Protein AF-A0A3B0UIH7-F1 (afdb_monomer_lite)

pLDDT: mean 85.61, std 15.64, range [44.31, 98.5]

Organism: NCBI:txid652676

Foldseek 3Di:
DPDPDPVLLVVLLVQLLVVCVVVVHDSCVAWPFDWDWDDDPPRDTDTDRDIDGDPSSVLSSLCSDDCVDPSSVVSVVVVVVVVVVVVVVVVVVVVVVVVVVVVVVVVVVVVVPVVVVVVVVVVVVVVVVVVCVVPVPPPDDD

InterPro domains:
  IPR003497 BRO N-terminal domain [PF02498] (1-76)

Radius of gyration: 37.46 Å; chains: 1; bounding box: 66×36×120 Å

Structure (mmCIF, N/CA/C/O backbone):
data_AF-A0A3B0UIH7-F1
#
_entry.id   AF-A0A3B0UIH7-F1
#
loop_
_atom_site.group_PDB
_atom_site.id
_atom_site.type_symbol
_atom_site.label_atom_id
_atom_site.label_alt_id
_atom_site.label_comp_id
_atom_site.label_asym_id
_atom_site.label_entity_id
_atom_site.label_seq_id
_atom_site.pdbx_PDB_ins_code
_atom_site.Cartn_x
_atom_site.Cartn_y
_atom_site.Cartn_z
_atom_site.occupancy
_atom_site.B_iso_or_equiv
_atom_site.auth_seq_id
_atom_site.auth_comp_id
_atom_site.auth_asym_id
_atom_site.auth_atom_id
_atom_site.pdbx_PDB_model_num
ATOM 1 N N . MET A 1 1 ? -5.254 8.066 16.667 1.00 73.62 1 MET A N 1
ATOM 2 C CA . MET A 1 1 ? -6.310 7.619 15.727 1.00 73.62 1 MET A CA 1
ATOM 3 C C . MET A 1 1 ? -7.683 8.226 16.057 1.00 73.62 1 MET A C 1
ATOM 5 O O . MET A 1 1 ? -8.667 7.824 15.450 1.00 73.62 1 MET A O 1
ATOM 9 N N . GLY A 1 2 ? -7.799 9.149 17.023 1.00 80.62 2 GLY A N 1
ATOM 10 C CA . GLY A 1 2 ? -9.045 9.889 17.280 1.00 80.62 2 GLY A CA 1
ATOM 11 C C . GLY A 1 2 ? -10.307 9.107 17.702 1.00 80.62 2 GLY A C 1
ATOM 12 O O . GLY A 1 2 ? -11.408 9.667 17.635 1.00 80.62 2 GLY A O 1
ATOM 13 N N . TYR A 1 3 ? -10.216 7.837 18.119 1.00 88.12 3 TYR A N 1
ATOM 14 C CA . TYR A 1 3 ? -11.367 7.074 18.633 1.00 88.12 3 TYR A CA 1
ATOM 15 C C . TYR A 1 3 ? -11.559 7.313 20.132 1.00 88.12 3 TYR A C 1
ATOM 17 O O . TYR A 1 3 ? -10.650 7.089 20.921 1.00 88.12 3 TYR A O 1
ATOM 25 N N . THR A 1 4 ? -12.763 7.728 20.528 1.00 86.69 4 THR A N 1
ATOM 26 C CA . THR A 1 4 ? -13.107 8.017 21.932 1.00 86.69 4 THR A CA 1
ATOM 27 C C . THR A 1 4 ? -13.483 6.774 22.738 1.00 86.69 4 THR A C 1
ATOM 29 O O . THR A 1 4 ? -13.339 6.764 23.954 1.00 86.69 4 THR A O 1
ATOM 32 N N . LYS A 1 5 ? -13.972 5.720 22.072 1.00 88.81 5 LYS A N 1
ATOM 33 C CA . LYS A 1 5 ? -14.336 4.435 22.685 1.00 88.81 5 LYS A CA 1
ATOM 34 C C . LYS A 1 5 ? -13.516 3.314 22.065 1.00 88.81 5 LYS A C 1
ATOM 36 O O . LYS A 1 5 ? -13.474 3.206 20.837 1.00 88.81 5 LYS A O 1
ATOM 41 N N . TRP A 1 6 ? -12.941 2.463 22.912 1.00 86.12 6 TRP A N 1
ATOM 42 C CA . TRP A 1 6 ? -12.151 1.305 22.492 1.00 86.12 6 TRP A CA 1
ATOM 43 C C . TRP A 1 6 ? -12.930 0.376 21.551 1.00 86.12 6 TRP A C 1
ATOM 45 O O . TRP A 1 6 ? -12.421 0.025 20.494 1.00 86.12 6 TRP A O 1
ATOM 55 N N . ASP A 1 7 ? -14.205 0.099 21.838 1.00 87.88 7 ASP A N 1
ATOM 56 C CA . ASP A 1 7 ? -15.050 -0.779 21.009 1.00 87.88 7 ASP A CA 1
ATOM 57 C C . ASP A 1 7 ? -15.174 -0.316 19.551 1.00 87.88 7 ASP A C 1
ATOM 59 O O . ASP A 1 7 ? -15.284 -1.126 18.631 1.00 87.88 7 ASP A O 1
ATOM 63 N N . ASN A 1 8 ? -15.139 0.999 19.309 1.00 90.94 8 ASN A N 1
ATOM 64 C CA . ASN A 1 8 ? -15.167 1.529 17.947 1.00 90.94 8 ASN A CA 1
ATOM 65 C C . ASN A 1 8 ? -13.852 1.262 17.214 1.00 90.94 8 ASN A C 1
ATOM 67 O O . ASN A 1 8 ? -13.870 1.019 16.010 1.00 90.94 8 ASN A O 1
ATOM 71 N N . PHE A 1 9 ? -12.730 1.277 17.930 1.00 91.31 9 PHE A N 1
ATOM 72 C CA . PHE A 1 9 ? -11.429 0.944 17.367 1.00 91.31 9 PHE A CA 1
ATOM 73 C C . P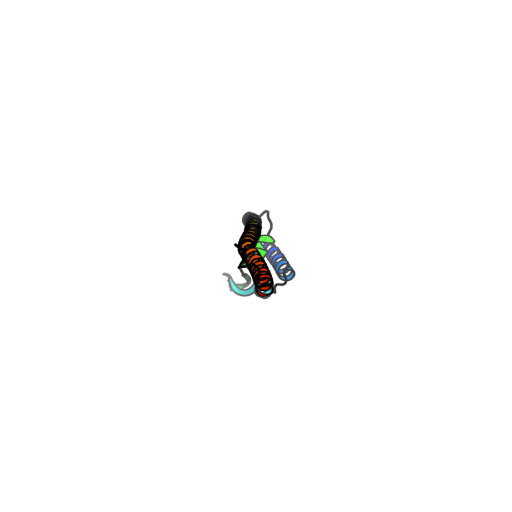HE A 1 9 ? -11.265 -0.568 17.154 1.00 91.31 9 PHE A C 1
ATOM 75 O O . PHE A 1 9 ? -10.758 -0.979 16.114 1.00 91.31 9 PHE A O 1
ATOM 82 N N . VAL A 1 10 ? -11.801 -1.405 18.049 1.00 91.50 10 VAL A N 1
ATOM 83 C CA . VAL A 1 10 ? -11.849 -2.870 17.870 1.00 91.50 10 VAL A CA 1
ATOM 84 C C . VAL A 1 10 ? -12.556 -3.249 16.567 1.00 91.50 10 VAL A C 1
ATOM 86 O O . VAL A 1 10 ? -12.085 -4.116 15.837 1.00 91.50 10 VAL A O 1
ATOM 89 N N . LYS A 1 11 ? -13.639 -2.550 16.200 1.00 93.81 11 LYS A N 1
ATOM 90 C CA . LYS A 1 11 ? -14.303 -2.758 14.899 1.00 93.81 11 LYS A CA 1
ATOM 91 C C . LYS A 1 11 ? -13.368 -2.506 13.712 1.00 93.81 11 LYS A C 1
ATOM 93 O O . LYS A 1 11 ? -13.470 -3.208 12.712 1.00 93.81 11 LYS A O 1
ATOM 98 N N . VAL A 1 12 ? -12.470 -1.525 13.808 1.00 95.81 12 VAL A N 1
ATOM 99 C CA . VAL A 1 12 ? -11.469 -1.240 12.766 1.00 95.81 12 VAL A CA 1
ATOM 100 C C . VAL A 1 12 ? -10.405 -2.330 12.728 1.00 95.81 12 VAL A C 1
ATOM 102 O O . VAL A 1 12 ? -10.067 -2.802 11.647 1.00 95.81 12 VAL A O 1
ATOM 105 N N . ILE A 1 13 ? -9.927 -2.775 13.893 1.00 94.88 13 ILE A N 1
ATOM 106 C CA . ILE A 1 13 ? -8.984 -3.896 13.995 1.00 94.88 13 ILE A CA 1
ATOM 107 C C . ILE A 1 13 ? -9.579 -5.148 13.347 1.00 94.88 13 ILE A C 1
ATOM 109 O O . ILE A 1 13 ? -8.909 -5.783 12.543 1.00 94.88 13 ILE A O 1
ATOM 113 N N . ASN A 1 14 ? -10.846 -5.467 13.615 1.00 95.62 14 ASN A N 1
ATOM 114 C CA . ASN A 1 14 ? -11.499 -6.635 13.024 1.00 95.62 14 ASN A CA 1
ATOM 115 C C . ASN A 1 14 ? -11.598 -6.530 11.495 1.00 95.62 14 ASN A C 1
ATOM 117 O O . ASN A 1 14 ? -11.273 -7.489 10.806 1.00 95.62 14 ASN A O 1
ATOM 121 N N . LYS A 1 15 ? -11.944 -5.356 10.948 1.00 97.75 15 LYS A N 1
ATOM 122 C CA . LYS A 1 15 ? -11.905 -5.121 9.490 1.00 97.75 15 LYS A CA 1
ATOM 123 C C . LYS A 1 15 ? -10.499 -5.289 8.907 1.00 97.75 15 LYS A C 1
ATOM 125 O O . LYS A 1 15 ? -10.340 -5.832 7.814 1.00 97.75 15 LYS A O 1
ATOM 130 N N . ALA A 1 16 ? -9.479 -4.837 9.634 1.00 97.69 16 ALA A N 1
ATOM 131 C CA . ALA A 1 16 ? -8.087 -4.993 9.233 1.00 97.69 16 ALA A CA 1
ATOM 132 C C . ALA A 1 16 ? -7.638 -6.466 9.272 1.00 97.69 16 ALA A C 1
ATOM 134 O O . ALA A 1 16 ? -6.988 -6.906 8.328 1.00 97.69 16 ALA A O 1
ATOM 135 N N . LYS A 1 17 ? -8.042 -7.240 10.292 1.00 96.88 17 LYS A N 1
ATOM 136 C CA . LYS A 1 17 ? -7.841 -8.699 10.366 1.00 96.88 17 LYS A CA 1
ATOM 137 C C . LYS A 1 17 ? -8.499 -9.401 9.165 1.00 96.88 17 LYS A C 1
ATOM 139 O O . LYS A 1 17 ? -7.827 -10.157 8.475 1.00 96.88 17 LYS A O 1
ATOM 144 N N . THR A 1 18 ? -9.749 -9.060 8.829 1.00 98.06 18 THR A N 1
ATOM 145 C CA . THR A 1 18 ? -10.428 -9.584 7.625 1.00 98.06 18 THR A CA 1
ATOM 146 C C . THR A 1 18 ? -9.684 -9.229 6.334 1.00 98.06 18 THR A C 1
ATOM 148 O O . THR A 1 18 ? -9.539 -10.071 5.456 1.00 98.06 18 THR A O 1
ATOM 151 N N . SER A 1 19 ? -9.175 -7.999 6.208 1.00 98.12 19 SER A N 1
ATOM 152 C CA . SER A 1 19 ? -8.384 -7.588 5.034 1.00 98.12 19 SER A CA 1
ATOM 153 C C . SER A 1 19 ? -7.055 -8.345 4.931 1.00 98.12 19 SER A C 1
ATOM 155 O O . SER A 1 19 ? -6.608 -8.664 3.835 1.00 98.12 19 SER A O 1
ATOM 157 N N . CYS A 1 20 ? -6.423 -8.628 6.072 1.00 97.62 20 CYS A N 1
ATOM 158 C CA . CYS A 1 20 ? -5.171 -9.375 6.166 1.00 97.62 20 CYS A CA 1
ATOM 159 C C . CYS A 1 20 ? -5.337 -10.808 5.639 1.00 97.62 20 CYS A C 1
ATOM 161 O O . CYS A 1 20 ? -4.584 -11.227 4.757 1.00 97.62 20 CYS A O 1
ATOM 163 N N . GLU A 1 21 ? -6.381 -11.490 6.116 1.00 97.56 21 GLU A N 1
ATOM 164 C CA . GLU A 1 21 ? -6.760 -12.843 5.703 1.00 97.56 21 GLU A CA 1
ATOM 165 C C . GLU A 1 21 ? -7.173 -12.895 4.228 1.00 97.56 21 GLU A C 1
ATOM 167 O O . GLU A 1 21 ? -6.681 -13.731 3.475 1.00 97.56 21 GLU A O 1
ATOM 172 N N . ALA A 1 22 ? -7.998 -11.946 3.771 1.00 97.81 22 ALA A N 1
ATOM 173 C CA . ALA A 1 22 ? -8.376 -11.841 2.360 1.00 97.81 22 ALA A CA 1
ATOM 174 C C . ALA A 1 22 ? -7.168 -11.585 1.438 1.00 97.81 22 ALA A C 1
ATOM 176 O O . ALA A 1 22 ? -7.179 -11.981 0.275 1.00 97.81 22 ALA A O 1
ATOM 177 N N . GLY A 1 23 ? -6.115 -10.946 1.958 1.00 96.06 23 GLY A N 1
ATOM 178 C CA . GLY A 1 23 ? -4.828 -10.776 1.284 1.00 96.06 23 GLY A CA 1
ATOM 179 C C . GLY A 1 23 ? -3.915 -12.009 1.330 1.00 96.06 23 GLY A C 1
ATOM 180 O O . GLY A 1 23 ? -2.770 -11.904 0.898 1.00 96.06 23 GLY A O 1
ATOM 181 N N . GLY A 1 24 ? -4.382 -13.140 1.871 1.00 96.50 24 GLY A N 1
ATOM 182 C CA . GLY A 1 24 ? -3.644 -14.402 1.951 1.00 96.50 24 GLY A CA 1
ATOM 183 C C . GLY A 1 24 ? -2.611 -14.479 3.077 1.00 96.50 24 GLY A C 1
ATOM 184 O O . GLY A 1 24 ? -1.713 -15.311 3.000 1.00 96.50 24 GLY A O 1
ATOM 185 N N . ASN A 1 25 ? -2.701 -13.615 4.093 1.00 96.00 25 ASN A N 1
ATOM 186 C CA . ASN A 1 25 ? -1.758 -13.597 5.216 1.00 96.00 25 ASN A CA 1
ATOM 187 C C . ASN A 1 25 ? -2.403 -14.194 6.470 1.00 96.00 25 ASN A C 1
ATOM 189 O O . ASN A 1 25 ? -3.593 -13.984 6.719 1.00 96.00 25 ASN A O 1
ATOM 193 N N . GLU A 1 26 ? -1.613 -14.889 7.288 1.00 93.44 26 GLU A N 1
ATOM 194 C CA . GLU A 1 26 ? -2.086 -15.393 8.574 1.00 93.44 26 GLU A CA 1
ATOM 195 C C . GLU A 1 26 ? -2.276 -14.229 9.559 1.00 93.44 26 GLU A C 1
ATOM 197 O O . GLU A 1 26 ? -1.394 -13.390 9.749 1.00 93.44 26 GLU A O 1
ATOM 202 N N . ILE A 1 27 ? -3.448 -14.143 10.197 1.00 93.81 27 ILE A N 1
ATOM 203 C CA . ILE A 1 27 ? -3.761 -13.034 11.114 1.00 93.81 27 ILE A CA 1
ATOM 204 C C . ILE A 1 27 ? -2.795 -13.015 12.310 1.00 93.81 27 ILE A C 1
ATOM 206 O O . ILE A 1 27 ? -2.400 -11.936 12.754 1.00 93.81 27 ILE A O 1
ATOM 210 N N . SER A 1 28 ? -2.419 -14.189 12.822 1.00 91.88 28 SER A N 1
ATOM 211 C CA . SER A 1 28 ? -1.543 -14.383 13.988 1.00 91.88 28 SER A CA 1
ATOM 212 C C . SER A 1 28 ? -0.147 -13.770 13.795 1.00 91.88 28 SER A C 1
ATOM 214 O O . SER A 1 28 ? 0.389 -13.184 14.737 1.00 91.88 28 SER A O 1
ATOM 216 N N . ASP A 1 29 ? 0.389 -13.801 12.571 1.00 92.12 29 ASP A N 1
ATOM 217 C CA . ASP A 1 29 ? 1.688 -13.213 12.207 1.00 92.12 29 ASP A CA 1
ATOM 218 C C . ASP A 1 29 ? 1.694 -11.682 12.288 1.00 92.12 29 ASP A C 1
ATOM 220 O O . ASP A 1 29 ? 2.740 -11.040 12.422 1.00 92.12 29 ASP A O 1
ATOM 224 N N . HIS A 1 30 ? 0.514 -11.069 12.185 1.00 94.06 30 HIS A N 1
ATOM 225 C CA . HIS A 1 30 ? 0.368 -9.628 12.031 1.00 94.06 30 HIS A CA 1
ATOM 226 C C . HIS A 1 30 ? -0.330 -8.945 13.209 1.00 94.06 30 HIS A C 1
ATOM 228 O O . HIS A 1 30 ? -0.019 -7.781 13.486 1.00 94.06 30 HIS A O 1
ATOM 234 N N . PHE A 1 31 ? -1.236 -9.654 13.883 1.00 92.81 31 PHE A N 1
ATOM 235 C CA . PHE A 1 31 ? -2.070 -9.194 14.990 1.00 92.81 31 PHE A CA 1
ATOM 236 C C . PHE A 1 31 ? -1.975 -10.186 16.156 1.00 92.81 31 PHE A C 1
ATOM 238 O O . PHE A 1 31 ? -2.894 -10.972 16.394 1.00 92.81 31 PHE A O 1
ATOM 245 N N . ALA A 1 32 ? -0.863 -10.147 16.885 1.00 86.12 32 ALA A N 1
ATOM 246 C CA . ALA A 1 32 ? -0.646 -11.023 18.028 1.00 86.12 32 ALA A CA 1
ATOM 247 C C . ALA A 1 32 ? -1.350 -10.455 19.268 1.00 86.12 32 ALA A C 1
ATOM 249 O O . ALA A 1 32 ? -0.946 -9.419 19.803 1.00 86.12 32 ALA A O 1
ATOM 250 N N . ASP A 1 33 ? -2.401 -11.130 19.727 1.00 78.06 33 ASP A N 1
ATOM 251 C CA . ASP A 1 33 ? -3.097 -10.772 20.961 1.00 78.06 33 ASP A CA 1
ATOM 252 C C . ASP A 1 33 ? -2.218 -11.199 22.160 1.00 78.06 33 ASP A C 1
ATOM 254 O O . ASP A 1 33 ? -1.991 -12.386 22.398 1.00 78.06 33 ASP A O 1
ATOM 258 N N . VAL A 1 34 ? -1.682 -10.229 22.905 1.00 69.31 34 VAL A N 1
ATOM 259 C CA . VAL A 1 34 ? -0.857 -10.455 24.100 1.00 69.31 34 VAL A CA 1
ATOM 260 C C . VAL A 1 34 ? -1.623 -9.981 25.332 1.00 69.31 34 VAL A C 1
ATOM 262 O O . VAL A 1 34 ? -1.641 -8.807 25.673 1.00 69.31 34 VAL A O 1
ATOM 265 N N . GLY A 1 35 ? -2.293 -10.892 26.033 1.00 57.78 35 GLY A N 1
ATOM 266 C CA . GLY A 1 35 ? -2.982 -10.538 27.275 1.00 57.78 35 GLY A CA 1
ATOM 267 C C . GLY A 1 35 ? -1.985 -10.075 28.343 1.00 57.78 35 GLY A C 1
ATOM 268 O O . GLY A 1 35 ? -1.126 -10.850 28.769 1.00 57.78 35 GLY A O 1
ATOM 269 N N . LYS A 1 36 ? -2.097 -8.823 28.813 1.00 51.19 36 LYS A N 1
ATOM 270 C CA . LYS A 1 36 ? -1.332 -8.328 29.967 1.00 51.19 36 LYS A CA 1
ATOM 271 C C . LYS A 1 36 ? -2.270 -8.022 31.129 1.00 51.19 36 LYS A C 1
ATOM 273 O O . LYS A 1 36 ? -3.159 -7.177 31.052 1.00 51.19 36 LYS A O 1
ATOM 278 N N . MET A 1 37 ? -2.035 -8.684 32.258 1.00 49.38 37 MET A N 1
ATOM 279 C CA . MET A 1 37 ? -2.717 -8.374 33.513 1.00 49.38 37 MET A CA 1
ATOM 280 C C . MET A 1 37 ? -2.169 -7.071 34.102 1.00 49.38 37 MET A C 1
ATOM 282 O O . MET A 1 37 ? -0.987 -6.999 34.443 1.00 49.38 37 MET A O 1
ATOM 286 N N . VAL A 1 38 ? -3.020 -6.055 34.277 1.00 50.62 38 VAL A N 1
ATOM 287 C CA . VAL A 1 38 ? -2.623 -4.767 34.873 1.00 50.62 38 VAL A CA 1
ATOM 288 C C . VAL A 1 38 ? -3.428 -4.503 36.149 1.00 50.62 38 VAL A C 1
ATOM 290 O O . VAL A 1 38 ? -4.649 -4.672 36.182 1.00 50.62 38 VAL A O 1
ATOM 293 N N . LYS A 1 39 ? -2.745 -4.115 37.237 1.00 44.75 39 LYS A N 1
ATOM 294 C CA . LYS A 1 39 ? -3.398 -3.689 38.486 1.00 44.75 39 LYS A CA 1
ATOM 295 C C . LYS A 1 39 ? -3.938 -2.275 38.305 1.00 44.75 39 LYS A C 1
ATOM 297 O O . LYS A 1 39 ? -3.164 -1.355 38.059 1.00 44.75 39 LYS A O 1
ATOM 302 N N . ILE A 1 40 ? -5.240 -2.100 38.495 1.00 51.62 40 ILE A N 1
ATOM 303 C CA . ILE A 1 40 ? -5.857 -0.776 38.579 1.00 51.62 40 ILE A CA 1
ATOM 304 C C . ILE A 1 40 ? -5.982 -0.426 40.069 1.00 51.62 40 ILE A C 1
ATOM 306 O O . ILE A 1 40 ? -6.314 -1.288 40.888 1.00 51.62 40 ILE A O 1
ATOM 310 N N . GLY A 1 41 ? -5.653 0.817 40.441 1.00 49.91 41 GLY A N 1
ATOM 311 C CA . GLY A 1 41 ? -5.761 1.318 41.816 1.00 49.91 41 GLY A CA 1
ATOM 312 C C . GLY A 1 41 ? -7.172 1.088 42.364 1.00 49.91 41 GLY A C 1
ATOM 313 O O . GLY A 1 41 ? -8.118 1.709 41.894 1.00 49.91 41 GLY A O 1
ATOM 314 N N . SER A 1 42 ? -7.297 0.100 43.256 1.00 58.00 42 SER A N 1
ATOM 315 C CA . SER A 1 42 ? -8.495 -0.385 43.985 1.00 58.00 42 SER A CA 1
ATOM 316 C C . SER A 1 42 ? -8.392 -1.886 44.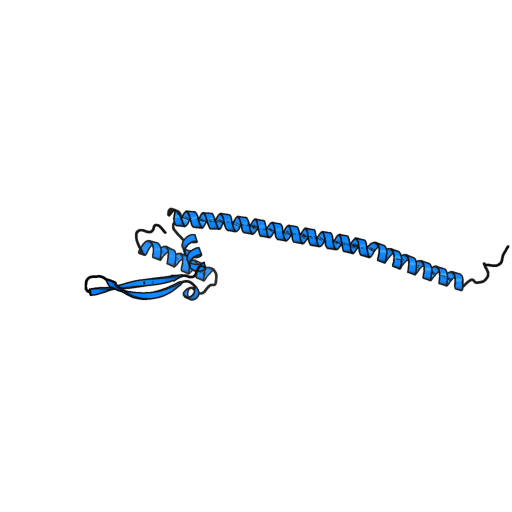309 1.00 58.00 42 SER A C 1
ATOM 318 O O . SER A 1 42 ? -9.203 -2.400 45.066 1.00 58.00 42 SER A O 1
ATOM 320 N N . GLY A 1 43 ? -7.402 -2.606 43.759 1.00 55.66 43 GLY A N 1
ATOM 321 C CA . GLY A 1 43 ? -7.266 -4.061 43.942 1.00 55.66 43 GLY A CA 1
ATOM 322 C C . GLY A 1 43 ? -7.984 -4.885 42.867 1.00 55.66 43 GLY A C 1
ATOM 323 O O . GLY A 1 43 ? -7.825 -6.103 42.815 1.00 55.66 43 GLY A O 1
ATOM 324 N N . THR A 1 44 ? -8.695 -4.219 41.955 1.00 48.00 44 THR A N 1
ATOM 325 C CA . THR A 1 44 ? -9.385 -4.834 40.818 1.00 48.00 44 THR A CA 1
ATOM 326 C C . THR A 1 44 ? -8.401 -5.084 39.667 1.00 48.00 44 THR A C 1
ATOM 328 O O . THR A 1 44 ? -7.674 -4.179 39.246 1.00 48.00 44 THR A O 1
ATOM 331 N N . LYS A 1 45 ? -8.361 -6.316 39.143 1.00 48.28 45 LYS A N 1
ATOM 332 C CA . LYS A 1 45 ? -7.634 -6.656 37.908 1.00 48.28 45 LYS A CA 1
ATOM 333 C C . LYS A 1 45 ? -8.583 -6.477 36.726 1.00 48.28 45 LYS A C 1
ATOM 335 O O . LYS A 1 45 ? -9.685 -7.015 36.752 1.00 48.28 45 LYS A O 1
ATOM 340 N N . ARG A 1 46 ? -8.159 -5.745 35.697 1.00 49.81 46 ARG A N 1
ATOM 341 C CA . ARG A 1 46 ? -8.841 -5.711 34.399 1.00 49.81 46 ARG A CA 1
ATOM 342 C C . ARG A 1 46 ? -7.872 -6.266 33.371 1.00 49.81 46 ARG A C 1
ATOM 344 O O . ARG A 1 46 ? -6.723 -5.830 33.323 1.00 49.81 46 ARG A O 1
ATOM 351 N N . GLU A 1 47 ? -8.323 -7.237 32.593 1.00 54.56 47 GLU A N 1
ATOM 352 C CA . GLU A 1 47 ? -7.585 -7.686 31.421 1.00 54.56 47 GLU A CA 1
ATOM 353 C C . GLU A 1 47 ? -7.633 -6.554 30.394 1.00 54.56 47 GLU A C 1
ATOM 355 O O . GLU A 1 47 ? -8.710 -6.114 29.979 1.00 54.56 47 GLU A O 1
ATOM 360 N N . ILE A 1 48 ? -6.467 -5.996 30.080 1.00 53.16 48 ILE A N 1
ATOM 361 C CA . ILE A 1 48 ? -6.327 -5.096 28.944 1.00 53.16 48 ILE A CA 1
ATOM 362 C C . ILE A 1 48 ? -5.841 -5.985 27.809 1.00 53.16 48 ILE A C 1
ATOM 364 O O . ILE A 1 48 ? -4.765 -6.576 27.896 1.00 53.16 48 ILE A O 1
ATOM 368 N N . ASN A 1 49 ? -6.674 -6.117 26.779 1.00 64.12 49 ASN A N 1
ATOM 369 C CA . ASN A 1 49 ? -6.294 -6.802 25.553 1.00 64.12 49 ASN A CA 1
ATOM 370 C C . ASN A 1 49 ? -5.257 -5.928 24.843 1.00 64.12 49 ASN A C 1
ATOM 372 O O . ASN A 1 49 ? -5.623 -5.000 24.119 1.00 64.12 49 ASN A O 1
ATOM 376 N N . ASP A 1 50 ? -3.978 -6.190 25.099 1.00 75.94 50 ASP A N 1
ATOM 377 C CA . ASP A 1 50 ? -2.886 -5.608 24.332 1.00 75.94 50 ASP A CA 1
ATOM 378 C C . ASP A 1 50 ? -2.721 -6.421 23.042 1.00 75.94 50 ASP A C 1
ATOM 380 O O . ASP A 1 50 ? -2.829 -7.648 23.026 1.00 75.94 50 ASP A O 1
ATOM 384 N N . ILE A 1 51 ? -2.484 -5.726 21.934 1.00 82.69 51 ILE A N 1
ATOM 385 C CA . ILE A 1 51 ? -2.278 -6.345 20.624 1.00 82.69 51 ILE A CA 1
ATOM 386 C C . ILE A 1 51 ? -0.955 -5.826 20.085 1.00 82.69 51 ILE A C 1
ATOM 388 O O . ILE A 1 51 ? -0.760 -4.614 19.959 1.00 82.69 51 ILE A O 1
ATOM 392 N N . ILE A 1 52 ? -0.046 -6.738 19.753 1.00 88.06 52 ILE A N 1
ATOM 393 C CA . ILE A 1 52 ? 1.183 -6.410 19.038 1.00 88.06 52 ILE A CA 1
ATOM 394 C C . ILE A 1 52 ? 0.880 -6.433 17.546 1.00 88.06 52 ILE A C 1
ATOM 396 O O . ILE A 1 52 ? 0.337 -7.397 17.006 1.00 88.06 52 ILE A O 1
ATOM 400 N N . LEU A 1 53 ? 1.244 -5.338 16.887 1.00 93.12 53 LEU A N 1
ATOM 401 C CA . LEU A 1 53 ? 0.974 -5.115 15.479 1.00 93.12 53 LEU A CA 1
ATOM 402 C C . LEU A 1 53 ? 2.282 -5.042 14.708 1.00 93.12 53 LEU A C 1
ATOM 404 O O . LEU A 1 53 ? 3.196 -4.289 15.055 1.00 93.12 53 LEU A O 1
ATOM 408 N N . THR A 1 54 ? 2.344 -5.775 13.605 1.00 96.38 54 THR A N 1
ATOM 409 C CA . THR A 1 54 ? 3.375 -5.530 12.596 1.00 96.38 54 THR A CA 1
ATOM 410 C C . THR A 1 54 ? 3.113 -4.209 11.870 1.00 96.38 54 THR A C 1
ATOM 412 O O . THR A 1 54 ? 2.005 -3.668 11.869 1.00 96.38 54 THR A O 1
ATOM 415 N N . ARG A 1 55 ? 4.125 -3.697 11.159 1.00 96.25 55 ARG A N 1
ATOM 416 C CA . ARG A 1 55 ? 3.961 -2.519 10.292 1.00 96.25 55 ARG A CA 1
ATOM 417 C C . ARG A 1 55 ? 2.833 -2.709 9.272 1.00 96.25 55 ARG A C 1
ATOM 419 O O . ARG A 1 55 ? 2.066 -1.781 9.035 1.00 96.25 55 ARG A O 1
ATOM 426 N N . TYR A 1 56 ? 2.727 -3.910 8.703 1.00 96.62 56 TYR A N 1
ATOM 427 C CA . TYR A 1 56 ? 1.677 -4.247 7.748 1.00 96.62 56 TYR A CA 1
ATOM 428 C C . TYR A 1 56 ? 0.282 -4.173 8.384 1.00 96.62 56 TYR A C 1
ATOM 430 O O . TYR A 1 56 ? -0.596 -3.502 7.846 1.00 96.62 56 TYR A O 1
ATOM 438 N N . ALA A 1 57 ? 0.105 -4.737 9.584 1.00 96.75 57 ALA A N 1
ATOM 439 C CA . ALA A 1 57 ? -1.143 -4.619 10.340 1.00 96.75 57 ALA A CA 1
ATOM 440 C C . ALA A 1 57 ? -1.529 -3.157 10.610 1.00 96.75 57 ALA A C 1
ATOM 442 O O . ALA A 1 57 ? -2.679 -2.769 10.405 1.00 96.75 57 ALA A O 1
ATOM 443 N N . CYS A 1 58 ? -0.564 -2.318 11.002 1.00 96.19 58 CYS A N 1
ATOM 444 C CA . CYS A 1 58 ? -0.795 -0.887 11.202 1.00 96.19 58 CYS A CA 1
ATOM 445 C C . CYS A 1 58 ? -1.302 -0.192 9.927 1.00 96.19 58 CYS A C 1
ATOM 447 O O 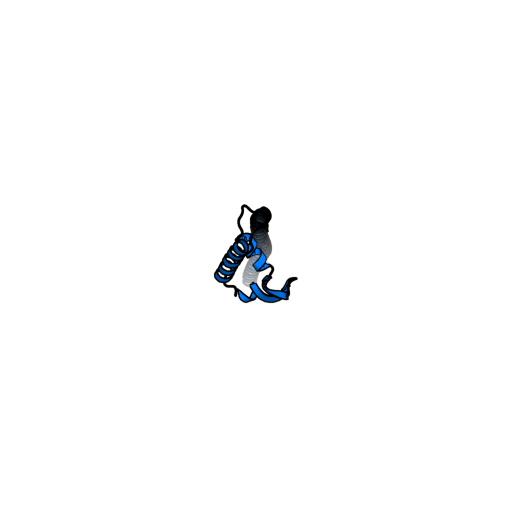. CYS A 1 58 ? -2.197 0.651 10.004 1.00 96.19 58 CYS A O 1
ATOM 449 N N . TYR A 1 59 ? -0.769 -0.553 8.756 1.00 97.19 59 TYR A N 1
ATOM 450 C CA . TYR A 1 59 ? -1.247 -0.026 7.476 1.00 97.19 59 TYR A CA 1
ATOM 451 C C . TYR A 1 59 ? -2.678 -0.463 7.176 1.00 97.19 59 TYR A C 1
ATOM 453 O O . TYR A 1 59 ? -3.496 0.378 6.809 1.00 97.19 59 TYR A O 1
ATOM 461 N N . LEU A 1 60 ? -3.009 -1.735 7.404 1.00 97.69 60 LEU A N 1
ATOM 462 C CA . LEU A 1 60 ? -4.368 -2.237 7.211 1.00 97.69 60 LEU A CA 1
ATOM 463 C C . LEU A 1 60 ? -5.373 -1.559 8.151 1.00 97.69 60 LEU A C 1
ATOM 465 O O . LEU A 1 60 ? -6.473 -1.224 7.716 1.00 97.69 60 LEU A O 1
ATOM 469 N N . ILE A 1 61 ? -5.001 -1.296 9.408 1.00 97.00 61 ILE A N 1
ATOM 470 C CA . ILE A 1 61 ? -5.847 -0.541 10.348 1.00 97.00 61 ILE A CA 1
ATOM 471 C C . ILE A 1 61 ? -6.079 0.883 9.839 1.00 97.00 61 ILE A C 1
ATOM 473 O O . ILE A 1 61 ? -7.214 1.356 9.850 1.00 97.00 61 ILE A O 1
ATOM 477 N N . ALA A 1 62 ? -5.030 1.563 9.370 1.00 96.56 62 ALA A N 1
ATOM 478 C CA . ALA A 1 62 ? -5.161 2.909 8.820 1.00 96.56 62 ALA A CA 1
ATOM 479 C C . ALA A 1 62 ? -6.053 2.932 7.565 1.00 96.56 62 ALA A C 1
ATOM 481 O O . ALA A 1 62 ? -6.908 3.800 7.434 1.00 96.56 62 ALA A O 1
ATOM 482 N N . GLN A 1 63 ? -5.909 1.954 6.669 1.00 96.25 63 GLN A N 1
ATOM 483 C CA . GLN A 1 63 ? -6.721 1.847 5.453 1.00 96.25 63 GLN A CA 1
ATOM 484 C C . GLN A 1 63 ? -8.202 1.564 5.757 1.00 96.25 63 GLN A C 1
ATOM 486 O O . GLN A 1 63 ? -9.071 2.115 5.087 1.00 96.25 63 GLN A O 1
ATOM 491 N N . ASN A 1 64 ? -8.491 0.768 6.792 1.00 97.31 64 ASN A N 1
ATOM 492 C CA . ASN A 1 64 ? -9.848 0.370 7.189 1.00 97.31 64 ASN A CA 1
ATOM 493 C C . ASN A 1 64 ? -10.519 1.300 8.222 1.00 97.31 64 ASN A C 1
ATOM 495 O O . ASN A 1 64 ? -11.645 1.033 8.661 1.00 97.31 64 ASN A O 1
ATOM 499 N N . GLY A 1 65 ? -9.833 2.362 8.653 1.00 95.62 65 GLY A N 1
ATOM 500 C CA . GLY A 1 65 ? -10.340 3.313 9.641 1.00 95.62 65 GLY A CA 1
ATOM 501 C C . GLY A 1 65 ? -11.450 4.230 9.113 1.00 95.62 65 GLY A C 1
ATOM 502 O O . GLY A 1 65 ? -11.663 4.363 7.912 1.00 95.62 65 GLY A O 1
ATOM 503 N N . ASP A 1 66 ? -12.150 4.905 10.029 1.00 95.94 66 ASP A N 1
ATOM 504 C CA . ASP A 1 66 ? -13.127 5.953 9.719 1.00 95.94 66 ASP A CA 1
ATOM 505 C C . ASP A 1 66 ? -12.429 7.187 9.106 1.00 95.94 66 ASP A C 1
ATOM 507 O O . ASP A 1 66 ? -11.672 7.859 9.816 1.00 95.94 66 ASP A O 1
ATOM 511 N N . PRO A 1 67 ? -12.696 7.533 7.830 1.00 95.38 67 PRO A N 1
ATOM 512 C CA . PRO A 1 67 ? -12.045 8.64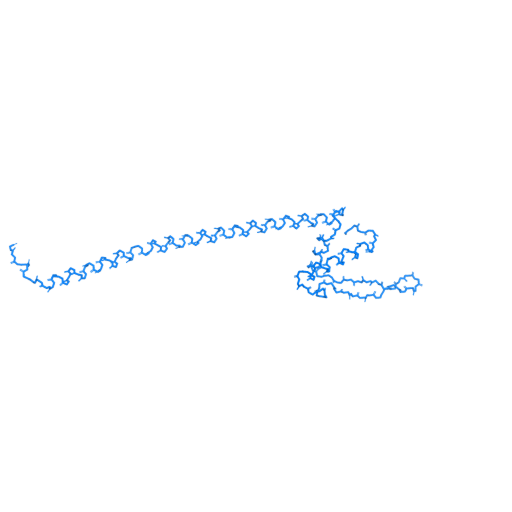9 7.140 1.00 95.38 67 PRO A CA 1
ATOM 513 C C . PRO A 1 67 ? -12.416 10.021 7.717 1.00 95.38 67 PRO A C 1
ATOM 515 O O . PRO A 1 67 ? -11.785 11.017 7.387 1.00 95.38 67 PRO A O 1
ATOM 518 N N . ARG A 1 68 ? -13.418 10.108 8.602 1.00 95.12 68 ARG A N 1
ATOM 519 C CA . ARG A 1 68 ? -13.734 11.351 9.326 1.00 95.12 68 ARG A CA 1
ATOM 520 C C . ARG A 1 68 ? -12.717 11.665 10.427 1.00 95.12 68 ARG A C 1
ATOM 522 O O . ARG A 1 68 ? -12.786 12.735 11.026 1.00 95.12 68 ARG A O 1
ATOM 529 N N . LYS A 1 69 ? -11.816 10.731 10.752 1.00 95.44 69 LYS A N 1
ATOM 530 C CA . LYS A 1 69 ? -10.707 10.944 11.690 1.00 95.44 69 LYS A CA 1
ATOM 531 C C . LYS A 1 69 ? -9.505 11.484 10.928 1.00 95.44 69 LYS A C 1
ATOM 533 O O . LYS A 1 69 ? -9.055 10.856 9.975 1.00 95.44 69 LYS A O 1
ATOM 538 N N . GLU A 1 70 ? -8.971 12.618 11.371 1.00 95.44 70 GLU A N 1
ATOM 539 C CA . GLU A 1 70 ? -7.888 13.324 10.680 1.00 95.44 70 GLU A CA 1
ATOM 540 C C . GLU A 1 70 ? -6.655 12.438 10.464 1.00 95.44 70 GLU A C 1
ATOM 542 O O . GLU A 1 70 ? -6.122 12.387 9.358 1.00 95.44 70 GLU A O 1
ATOM 547 N N . GLU A 1 71 ? -6.245 11.653 11.467 1.00 94.31 71 GLU A N 1
ATOM 548 C CA . GLU A 1 71 ? -5.063 10.792 11.334 1.00 94.31 71 GLU A CA 1
ATOM 549 C C . GLU A 1 71 ? -5.283 9.650 10.329 1.00 94.31 71 GLU A C 1
ATOM 551 O O . GLU A 1 71 ? -4.344 9.223 9.655 1.00 94.31 71 GLU A O 1
ATOM 556 N N . ILE A 1 72 ? -6.525 9.167 10.204 1.00 96.19 72 ILE A N 1
ATOM 557 C CA . ILE A 1 72 ? -6.900 8.148 9.216 1.00 96.19 72 ILE A CA 1
ATOM 558 C C . ILE A 1 72 ? -6.920 8.758 7.814 1.00 96.19 72 ILE A C 1
ATOM 560 O O . ILE A 1 72 ? -6.307 8.207 6.902 1.00 96.19 72 ILE A O 1
ATOM 564 N N . ALA A 1 73 ? -7.571 9.912 7.647 1.00 96.44 73 ALA A N 1
ATOM 565 C CA . ALA A 1 73 ? -7.627 10.624 6.374 1.00 96.44 73 ALA A CA 1
ATOM 566 C C . ALA A 1 73 ? -6.224 10.975 5.861 1.00 96.44 73 ALA A C 1
ATOM 568 O O . ALA A 1 73 ? -5.916 10.779 4.684 1.00 96.44 73 ALA A O 1
ATOM 569 N N . PHE A 1 74 ? -5.345 11.432 6.757 1.00 96.44 74 PHE A N 1
ATOM 570 C CA . PHE A 1 74 ? -3.948 11.710 6.445 1.00 96.44 74 PHE A CA 1
ATOM 571 C C . PHE A 1 74 ? -3.223 10.461 5.929 1.00 96.44 74 PHE A C 1
ATOM 573 O O . PHE A 1 74 ? -2.568 10.514 4.886 1.00 96.44 74 PHE A O 1
ATOM 580 N N . ALA A 1 75 ? -3.370 9.324 6.615 1.00 96.44 75 ALA A N 1
ATOM 581 C CA . ALA A 1 75 ? -2.754 8.070 6.195 1.00 96.44 75 ALA A CA 1
ATOM 582 C C . ALA A 1 75 ? -3.299 7.576 4.843 1.00 96.44 75 ALA A C 1
ATOM 584 O O . ALA A 1 75 ? -2.525 7.167 3.979 1.00 96.44 75 ALA A O 1
ATOM 585 N N . GLN A 1 76 ? -4.612 7.658 4.619 1.00 96.44 76 GLN A N 1
ATOM 586 C CA . GLN A 1 76 ? -5.229 7.287 3.342 1.00 96.44 76 GLN A CA 1
ATOM 587 C C . GLN A 1 76 ? -4.730 8.168 2.188 1.00 96.44 76 GLN A C 1
ATOM 589 O O . GLN A 1 76 ? -4.369 7.648 1.131 1.00 96.44 76 GLN A O 1
ATOM 594 N N . ASN A 1 77 ? -4.624 9.483 2.404 1.00 97.81 77 ASN A N 1
ATOM 595 C CA . ASN A 1 77 ? -4.055 10.400 1.417 1.00 97.81 77 ASN A CA 1
ATOM 596 C C . ASN A 1 77 ? -2.578 10.083 1.135 1.00 97.81 77 ASN A C 1
ATOM 598 O O . ASN A 1 77 ? -2.151 10.046 -0.020 1.00 97.81 77 ASN A O 1
ATOM 602 N N . TYR A 1 78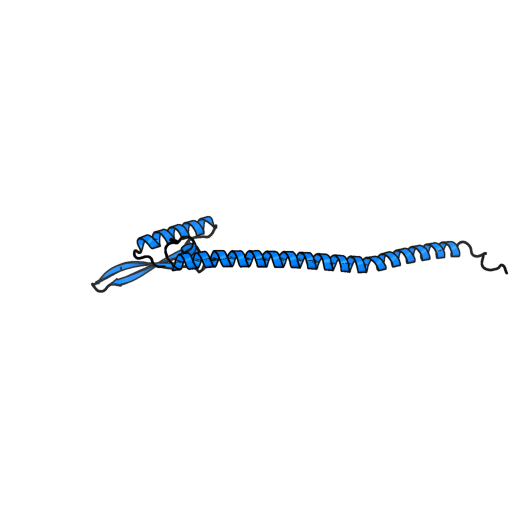 ? -1.801 9.780 2.180 1.00 97.31 78 TYR A N 1
ATOM 603 C CA . TYR A 1 78 ? -0.422 9.329 2.020 1.00 97.31 78 TYR A CA 1
ATOM 604 C C . TYR A 1 78 ? -0.346 8.101 1.105 1.00 97.31 78 TYR A C 1
ATOM 606 O O . TYR A 1 78 ? 0.406 8.135 0.132 1.00 97.31 78 TYR A O 1
ATOM 614 N N . PHE A 1 79 ? -1.145 7.056 1.348 1.00 97.25 79 PHE A N 1
ATOM 615 C CA . PHE A 1 79 ? -1.135 5.857 0.505 1.00 97.25 79 PHE A CA 1
ATOM 616 C C . PHE A 1 79 ? -1.544 6.152 -0.940 1.00 97.25 79 PHE A C 1
ATOM 618 O O . PHE A 1 79 ? -0.855 5.704 -1.853 1.00 97.25 79 PHE A O 1
ATOM 625 N N . ALA A 1 80 ? -2.583 6.962 -1.167 1.00 97.75 80 ALA A N 1
ATOM 626 C CA . ALA A 1 80 ? -2.993 7.356 -2.516 1.00 97.75 80 ALA A CA 1
ATOM 627 C C . ALA A 1 80 ? -1.848 8.042 -3.288 1.00 97.75 80 ALA A C 1
ATOM 629 O O . ALA A 1 80 ? -1.559 7.702 -4.439 1.00 97.75 80 ALA A O 1
ATOM 630 N N . ILE A 1 81 ? -1.138 8.964 -2.632 1.00 98.06 81 ILE A N 1
ATOM 631 C CA . ILE A 1 81 ? 0.007 9.665 -3.222 1.00 98.06 81 ILE A CA 1
ATOM 632 C C . ILE A 1 81 ? 1.189 8.714 -3.449 1.00 98.06 81 ILE A C 1
ATOM 634 O O . ILE A 1 81 ? 1.837 8.789 -4.495 1.00 98.06 81 ILE A O 1
ATOM 638 N N . GLN A 1 82 ? 1.502 7.836 -2.491 1.00 98.06 82 GLN A N 1
ATOM 639 C CA . GLN A 1 82 ? 2.626 6.905 -2.624 1.00 98.06 82 GLN A CA 1
ATOM 640 C C . GLN A 1 82 ? 2.402 5.896 -3.747 1.00 98.06 82 GLN A C 1
ATOM 642 O O . GLN A 1 82 ? 3.305 5.708 -4.563 1.00 98.06 82 GLN A O 1
ATOM 647 N N . THR A 1 83 ? 1.205 5.315 -3.848 1.00 97.81 83 THR A N 1
ATOM 648 C CA . THR A 1 83 ? 0.863 4.400 -4.943 1.00 97.81 83 THR A CA 1
ATOM 649 C C . THR A 1 83 ? 1.041 5.095 -6.286 1.00 97.81 83 THR A C 1
ATOM 651 O O . THR A 1 83 ? 1.728 4.575 -7.163 1.00 97.81 83 THR A O 1
ATOM 654 N N . ARG A 1 84 ? 0.559 6.338 -6.424 1.00 98.19 84 ARG A N 1
ATOM 655 C CA . ARG A 1 84 ? 0.729 7.093 -7.669 1.00 98.19 84 ARG A CA 1
ATOM 656 C C . ARG A 1 84 ? 2.195 7.356 -8.019 1.00 98.19 84 ARG A C 1
ATOM 658 O O . ARG A 1 84 ? 2.585 7.283 -9.185 1.00 98.19 84 ARG A O 1
ATOM 665 N N . LYS A 1 85 ? 3.021 7.691 -7.027 1.00 98.50 85 LYS A N 1
ATOM 666 C CA . LYS A 1 85 ? 4.465 7.883 -7.234 1.00 98.50 85 LYS A CA 1
ATOM 667 C C . LYS A 1 85 ? 5.125 6.595 -7.715 1.00 98.50 85 LYS A C 1
ATOM 669 O O . LYS A 1 85 ? 5.926 6.650 -8.645 1.00 98.50 85 LYS A O 1
ATOM 674 N N . PHE A 1 86 ? 4.766 5.464 -7.115 1.00 98.38 86 PHE A N 1
ATOM 675 C CA . PHE A 1 86 ? 5.308 4.163 -7.482 1.00 98.38 86 PHE A CA 1
ATOM 676 C C . PHE A 1 86 ? 4.939 3.771 -8.919 1.00 98.38 86 PHE A C 1
ATOM 678 O O . PHE A 1 86 ? 5.836 3.490 -9.709 1.00 98.38 86 PHE A O 1
ATOM 685 N N . GLU A 1 87 ? 3.668 3.897 -9.313 1.00 98.38 87 GLU A N 1
ATOM 686 C CA . GLU A 1 87 ? 3.214 3.643 -10.694 1.00 98.38 87 GLU A CA 1
ATOM 687 C C . GLU A 1 87 ? 4.008 4.448 -11.739 1.00 98.38 87 GLU A C 1
ATOM 689 O O . GLU A 1 87 ? 4.370 3.947 -12.807 1.00 98.38 87 GLU A O 1
ATOM 694 N N . LEU A 1 88 ? 4.284 5.725 -11.446 1.00 98.44 88 LEU A N 1
ATOM 695 C CA . LEU A 1 88 ? 5.054 6.592 -12.338 1.00 98.44 88 LEU A CA 1
ATOM 696 C C . LEU A 1 88 ? 6.519 6.162 -12.437 1.00 98.44 88 LEU A C 1
ATOM 698 O O . LEU A 1 88 ? 7.105 6.246 -13.519 1.00 98.44 88 LEU A O 1
ATOM 702 N N . ILE A 1 89 ? 7.112 5.720 -11.329 1.00 98.44 89 ILE A N 1
ATOM 703 C CA . ILE A 1 89 ? 8.480 5.196 -11.306 1.00 98.44 89 ILE A CA 1
ATOM 704 C C . ILE A 1 89 ? 8.554 3.902 -12.116 1.00 98.44 89 ILE A C 1
ATOM 706 O O . ILE A 1 89 ? 9.403 3.802 -13.000 1.00 98.44 89 ILE A O 1
ATOM 710 N N . GLU A 1 90 ? 7.635 2.961 -11.899 1.00 98.31 90 GLU A N 1
ATOM 711 C CA . GLU A 1 90 ? 7.579 1.713 -12.666 1.00 98.31 90 GLU A CA 1
ATOM 712 C C . GLU A 1 90 ? 7.435 1.968 -14.166 1.00 98.31 90 GLU A C 1
ATOM 714 O O . GLU A 1 90 ? 8.134 1.356 -14.976 1.00 98.31 90 GLU A O 1
ATOM 719 N N . LYS A 1 91 ? 6.571 2.914 -14.555 1.00 98.25 91 LYS A N 1
ATOM 720 C CA . LYS A 1 91 ? 6.425 3.307 -15.959 1.00 98.25 91 LYS A CA 1
ATOM 721 C C . LYS A 1 91 ? 7.743 3.830 -16.536 1.00 98.25 91 LYS A C 1
ATOM 723 O O . LYS A 1 91 ? 8.139 3.415 -17.621 1.00 98.25 91 LYS A O 1
ATOM 728 N N . ARG A 1 92 ? 8.437 4.712 -15.808 1.00 97.94 92 ARG A N 1
ATOM 729 C CA . ARG A 1 92 ? 9.726 5.278 -16.243 1.00 97.94 92 ARG A CA 1
ATOM 730 C C . ARG A 1 92 ? 10.807 4.213 -16.386 1.00 97.94 92 ARG A C 1
ATOM 732 O O . ARG A 1 92 ? 11.567 4.273 -17.347 1.00 97.94 92 ARG A O 1
ATOM 739 N N . ILE A 1 93 ? 10.861 3.248 -15.469 1.00 97.94 93 ILE A N 1
ATOM 740 C CA . ILE A 1 93 ? 11.801 2.123 -15.543 1.00 97.94 93 ILE A CA 1
ATOM 741 C C . ILE A 1 93 ? 11.532 1.305 -16.810 1.00 97.94 93 ILE A C 1
ATOM 743 O O . ILE A 1 93 ? 12.446 1.116 -17.609 1.00 97.94 93 ILE A O 1
ATOM 747 N N . LYS A 1 94 ? 10.275 0.919 -17.061 1.00 97.81 94 LYS A N 1
ATOM 748 C CA . LYS A 1 94 ? 9.889 0.165 -18.268 1.00 97.81 94 LYS A CA 1
ATOM 749 C C . LYS A 1 94 ? 10.213 0.918 -19.561 1.00 97.81 94 LYS A C 1
ATOM 751 O O . LYS A 1 94 ? 10.742 0.340 -20.510 1.00 97.81 94 LYS A O 1
ATOM 756 N N . ASP A 1 95 ? 9.916 2.217 -19.608 1.00 97.81 95 ASP A N 1
ATOM 757 C CA . ASP A 1 95 ? 10.229 3.055 -20.768 1.00 97.81 95 ASP A CA 1
ATOM 758 C C . ASP A 1 95 ? 11.746 3.139 -21.007 1.00 97.81 95 ASP A C 1
ATOM 760 O O . ASP A 1 95 ? 12.199 3.048 -22.152 1.00 97.81 95 ASP A O 1
ATOM 764 N N . TRP A 1 96 ? 12.535 3.259 -19.936 1.00 97.38 96 TRP A N 1
ATOM 765 C CA . TRP A 1 96 ? 13.994 3.279 -20.007 1.00 97.38 96 TRP A CA 1
ATOM 766 C C . TRP A 1 96 ? 14.571 1.944 -20.491 1.00 97.38 96 TRP A C 1
ATOM 768 O O . TRP A 1 96 ? 15.408 1.931 -21.394 1.00 97.38 96 TRP A O 1
ATOM 778 N N . GLU A 1 97 ? 14.080 0.819 -19.968 1.00 97.44 97 GLU A N 1
ATOM 779 C CA . GLU A 1 97 ? 14.473 -0.522 -20.414 1.00 97.44 97 GLU A CA 1
ATOM 780 C C . GLU A 1 97 ? 14.175 -0.731 -21.901 1.00 97.44 97 GLU A C 1
ATOM 782 O O . GLU A 1 97 ? 15.031 -1.214 -22.646 1.00 97.44 97 GLU A O 1
ATOM 787 N N . ARG A 1 98 ? 13.002 -0.284 -22.370 1.00 97.12 98 ARG A N 1
ATOM 788 C CA . ARG A 1 98 ? 12.635 -0.342 -23.791 1.00 97.12 98 ARG A CA 1
ATOM 789 C C . ARG A 1 98 ? 13.588 0.473 -24.662 1.00 97.12 98 ARG A C 1
ATOM 791 O O . ARG A 1 98 ? 13.992 0.009 -25.729 1.00 97.12 98 ARG A O 1
ATOM 798 N N . LEU A 1 99 ? 13.930 1.693 -24.247 1.00 96.00 99 LEU A N 1
ATOM 799 C CA . LEU A 1 99 ? 14.868 2.541 -24.990 1.00 96.00 99 LEU A CA 1
ATOM 800 C C . LEU A 1 99 ? 16.268 1.925 -25.028 1.00 96.00 99 LEU A C 1
ATOM 802 O O . LEU A 1 99 ? 16.878 1.874 -26.095 1.00 96.00 99 LEU A O 1
ATOM 806 N N . LYS A 1 100 ? 16.741 1.392 -23.899 1.00 96.56 100 LYS A N 1
ATOM 807 C CA . LYS A 1 100 ? 18.030 0.703 -23.808 1.00 96.56 100 LYS A CA 1
ATOM 808 C C . LYS A 1 100 ? 18.080 -0.533 -24.711 1.00 96.56 100 LYS A C 1
ATOM 810 O O . LYS A 1 100 ? 19.071 -0.737 -25.408 1.00 96.56 100 LYS A O 1
ATOM 815 N N . ALA A 1 101 ? 17.008 -1.326 -24.751 1.00 94.94 101 ALA A N 1
ATOM 816 C CA . ALA A 1 101 ? 16.905 -2.479 -25.644 1.00 94.94 101 ALA A CA 1
ATOM 817 C C . ALA A 1 101 ? 16.974 -2.067 -27.124 1.00 94.94 101 ALA A C 1
ATOM 819 O O . ALA A 1 101 ? 17.719 -2.673 -27.890 1.00 94.94 101 ALA A O 1
ATOM 820 N N . ARG A 1 102 ? 16.269 -0.995 -27.519 1.00 94.62 102 ARG A N 1
ATOM 821 C CA . ARG A 1 102 ? 16.336 -0.448 -28.887 1.00 94.62 102 ARG A CA 1
ATOM 822 C C . ARG A 1 102 ? 17.737 0.031 -29.249 1.00 94.62 102 ARG A C 1
ATOM 824 O O . ARG A 1 102 ? 18.225 -0.310 -30.315 1.00 94.62 102 ARG A O 1
ATOM 831 N N . GLN A 1 103 ? 18.394 0.773 -28.358 1.00 94.25 103 GLN A N 1
ATOM 832 C CA . GLN A 1 103 ? 19.769 1.226 -28.581 1.00 94.25 103 GLN A CA 1
ATOM 833 C C . GLN A 1 103 ? 20.724 0.047 -28.775 1.00 94.25 103 GLN A C 1
ATOM 835 O O . GLN A 1 103 ? 21.539 0.078 -29.691 1.00 94.25 103 GLN A O 1
ATOM 840 N N . LYS A 1 104 ? 20.590 -1.009 -27.961 1.00 93.44 104 LYS A N 1
ATOM 841 C CA . LYS A 1 104 ? 21.392 -2.227 -28.111 1.00 93.44 104 LYS A CA 1
ATOM 842 C C . LYS A 1 104 ? 21.161 -2.896 -29.468 1.00 93.44 104 LYS A C 1
ATOM 844 O O . LYS A 1 104 ? 22.135 -3.242 -30.119 1.00 93.44 104 LYS A O 1
ATOM 849 N N . LEU A 1 105 ? 19.906 -3.034 -29.904 1.00 91.69 105 LEU A N 1
ATOM 850 C CA . LEU A 1 105 ? 19.581 -3.589 -31.223 1.00 91.69 105 LEU A CA 1
ATOM 851 C C . LEU A 1 105 ? 20.207 -2.765 -32.350 1.00 91.69 105 LEU A C 1
ATOM 853 O O . LEU A 1 105 ? 20.906 -3.325 -33.181 1.00 91.69 105 LEU A O 1
ATOM 857 N N . THR A 1 106 ? 20.044 -1.440 -32.329 1.00 90.75 106 THR A N 1
ATOM 858 C CA . THR A 1 106 ? 20.629 -0.560 -33.352 1.00 90.75 106 THR A CA 1
ATOM 859 C C . THR A 1 106 ? 22.157 -0.629 -33.382 1.00 90.75 106 THR A C 1
ATOM 861 O O . THR A 1 106 ? 22.751 -0.525 -34.452 1.00 90.75 106 THR A O 1
ATOM 864 N N . LEU A 1 107 ? 22.815 -0.781 -32.228 1.00 88.50 107 LEU A N 1
ATOM 865 C CA . LEU A 1 107 ? 24.265 -0.983 -32.174 1.00 88.50 107 LEU A CA 1
ATOM 866 C C . LEU A 1 107 ? 24.657 -2.333 -32.783 1.00 88.50 107 LEU A C 1
ATOM 868 O O . LEU A 1 107 ? 25.517 -2.360 -33.655 1.00 88.50 107 LEU A O 1
ATOM 872 N N . SER A 1 108 ? 23.980 -3.421 -32.405 1.00 86.38 108 SER A N 1
ATOM 873 C CA . SER A 1 108 ? 24.249 -4.749 -32.967 1.00 86.38 108 SER A CA 1
ATOM 874 C C . SER A 1 108 ? 23.972 -4.825 -34.475 1.00 86.38 108 SER A C 1
ATOM 876 O O . SER A 1 108 ? 24.757 -5.419 -35.202 1.00 86.38 108 SER A O 1
ATOM 878 N N . GLU A 1 109 ? 22.912 -4.187 -34.980 1.00 86.62 109 GLU A N 1
ATOM 879 C CA . GLU A 1 109 ? 22.631 -4.090 -36.424 1.00 86.62 109 GLU A CA 1
ATOM 880 C C . GLU A 1 109 ? 23.736 -3.331 -37.175 1.00 86.62 109 GLU A C 1
ATOM 882 O O . GLU A 1 109 ? 24.135 -3.728 -38.271 1.00 86.62 109 GLU A O 1
ATOM 887 N N . LYS A 1 110 ? 24.269 -2.253 -36.581 1.00 85.12 110 LYS A N 1
ATOM 888 C CA . LYS A 1 110 ? 25.392 -1.498 -37.154 1.00 85.12 110 LYS A CA 1
ATOM 889 C C . LYS A 1 110 ? 26.700 -2.282 -37.167 1.00 85.12 110 LYS A C 1
ATOM 891 O O . LYS A 1 110 ? 27.499 -2.051 -38.064 1.00 85.12 110 LYS A O 1
ATOM 896 N N . GLU A 1 111 ? 26.935 -3.148 -36.187 1.00 82.88 111 GLU A N 1
ATOM 897 C CA . GLU A 1 111 ? 28.123 -4.012 -36.140 1.00 82.88 111 GLU A CA 1
ATOM 898 C C . GLU A 1 111 ? 28.020 -5.161 -37.153 1.00 82.88 111 GLU A C 1
ATOM 900 O O . GLU A 1 111 ? 28.983 -5.449 -37.858 1.00 82.88 111 GLU A O 1
ATOM 905 N N . LEU A 1 112 ? 26.832 -5.757 -37.298 1.00 76.88 112 LEU A N 1
ATOM 906 C CA . LEU A 1 112 ? 26.595 -6.861 -38.230 1.00 76.88 112 LEU A CA 1
ATOM 907 C C . LEU A 1 112 ? 26.659 -6.438 -39.706 1.00 76.88 112 LEU A C 1
ATOM 909 O O . LEU A 1 112 ? 27.121 -7.220 -40.530 1.00 76.88 112 LEU A O 1
ATOM 913 N N . SER A 1 113 ? 26.235 -5.220 -40.068 1.00 79.38 113 SER A N 1
ATOM 914 C CA . SER A 1 113 ? 26.200 -4.796 -41.481 1.00 79.38 113 SER A CA 1
ATOM 915 C C . SER A 1 113 ? 27.585 -4.810 -42.160 1.00 79.38 113 SER A C 1
ATOM 917 O O . SER A 1 113 ? 27.711 -5.452 -43.204 1.00 79.38 113 SER A O 1
ATOM 919 N N . PRO A 1 114 ? 28.646 -4.199 -41.597 1.00 80.56 114 PRO A N 1
ATOM 920 C CA . PRO A 1 114 ? 29.989 -4.308 -42.160 1.00 80.56 114 PRO A CA 1
ATOM 921 C C . PRO A 1 114 ? 30.523 -5.743 -42.173 1.00 80.56 114 PRO A C 1
ATOM 923 O O . PRO A 1 114 ? 31.197 -6.132 -43.124 1.00 80.56 114 PRO A O 1
ATOM 926 N N . GLU A 1 115 ? 30.227 -6.548 -41.148 1.00 81.88 115 GLU A N 1
ATOM 927 C CA . GLU A 1 115 ? 30.655 -7.951 -41.091 1.00 81.88 115 GLU A CA 1
ATOM 928 C C . GLU A 1 115 ? 30.008 -8.795 -42.200 1.00 81.88 115 GLU A C 1
ATOM 930 O O . GLU A 1 115 ? 30.679 -9.597 -42.859 1.00 81.88 115 GLU A O 1
ATOM 935 N N . GLU A 1 116 ? 28.712 -8.600 -42.450 1.00 78.62 116 GLU A N 1
ATOM 936 C CA . GLU A 1 116 ? 27.985 -9.244 -43.543 1.00 78.62 116 GLU A CA 1
ATOM 937 C C . GLU A 1 116 ? 28.511 -8.803 -44.915 1.00 78.62 116 GLU A C 1
ATOM 939 O O . GLU A 1 116 ? 28.710 -9.647 -45.800 1.00 78.62 116 GLU A O 1
ATOM 944 N N . ASP A 1 117 ? 28.802 -7.511 -45.082 1.00 82.75 117 ASP A N 1
ATOM 945 C CA . ASP A 1 117 ? 29.382 -6.957 -46.306 1.00 82.75 117 ASP A CA 1
ATOM 946 C C . ASP A 1 117 ? 30.781 -7.523 -46.584 1.00 82.75 117 ASP A C 1
ATOM 948 O O . ASP A 1 117 ? 31.049 -7.993 -47.697 1.00 82.75 117 ASP A O 1
ATOM 952 N N . ILE A 1 118 ? 31.656 -7.572 -45.571 1.00 85.50 118 ILE A N 1
ATOM 953 C CA . ILE A 1 118 ? 32.997 -8.171 -45.668 1.00 85.50 118 ILE A CA 1
ATOM 954 C C . ILE A 1 118 ? 32.887 -9.646 -46.058 1.00 85.50 118 ILE A C 1
ATOM 956 O O . ILE A 1 118 ? 33.521 -10.086 -47.018 1.00 85.50 118 ILE A O 1
ATOM 960 N N . LYS A 1 119 ? 32.017 -10.412 -45.394 1.00 87.25 119 LYS A N 1
ATOM 961 C CA . LYS A 1 119 ? 31.809 -11.837 -45.691 1.00 87.25 119 LYS A CA 1
ATOM 962 C C . LYS A 1 119 ? 31.315 -12.066 -47.121 1.00 87.25 119 LYS A C 1
ATOM 964 O O . LYS A 1 119 ? 31.680 -13.054 -47.768 1.00 87.25 119 LYS A O 1
ATOM 969 N N . ASN A 1 120 ? 30.478 -11.171 -47.641 1.00 88.00 120 ASN A N 1
ATOM 970 C CA . ASN A 1 120 ? 30.014 -11.223 -49.025 1.00 88.00 120 ASN A CA 1
ATOM 971 C C . ASN A 1 120 ? 31.129 -10.874 -50.024 1.00 88.00 120 ASN A C 1
ATOM 973 O O . ASN A 1 120 ? 31.245 -11.546 -51.055 1.00 88.00 120 ASN A O 1
ATOM 977 N N . LEU A 1 121 ? 31.977 -9.888 -49.715 1.00 89.81 121 LEU A N 1
ATOM 978 C CA . LEU A 1 121 ? 33.164 -9.557 -50.510 1.00 89.81 121 LEU A CA 1
ATOM 979 C C . LEU A 1 121 ? 34.162 -10.721 -50.547 1.00 89.81 121 LEU A C 1
ATOM 981 O O . LEU A 1 121 ? 34.581 -11.128 -51.630 1.00 89.81 121 LEU A O 1
ATOM 985 N N . GLU A 1 122 ? 34.469 -11.334 -49.404 1.00 90.88 122 GLU A N 1
ATOM 986 C CA . GLU A 1 122 ? 35.360 -12.499 -49.320 1.00 90.88 122 GLU A CA 1
ATOM 987 C C . GLU A 1 122 ? 34.860 -13.676 -50.170 1.00 90.88 122 GLU A C 1
ATOM 989 O O . GLU A 1 122 ? 35.630 -14.308 -50.901 1.00 90.88 122 GLU A O 1
ATOM 994 N N . ARG A 1 123 ? 33.548 -13.954 -50.140 1.00 92.19 123 ARG A N 1
ATOM 995 C CA . ARG A 1 123 ? 32.924 -14.979 -50.997 1.00 92.19 123 ARG A CA 1
ATOM 996 C C . ARG A 1 123 ? 33.093 -14.663 -52.486 1.00 92.19 123 ARG A C 1
ATOM 998 O O . ARG A 1 123 ? 33.383 -15.577 -53.263 1.00 92.19 123 ARG A O 1
ATOM 1005 N N . ARG A 1 124 ? 32.930 -13.396 -52.890 1.00 90.75 124 ARG A N 1
ATOM 1006 C CA . ARG A 1 124 ? 33.127 -12.951 -54.282 1.00 90.75 124 ARG A CA 1
ATOM 1007 C C . ARG A 1 124 ? 34.582 -13.117 -54.716 1.00 90.75 124 ARG A C 1
ATOM 1009 O O . ARG A 1 124 ? 34.816 -13.801 -55.714 1.00 90.75 124 ARG A O 1
ATOM 1016 N N . VAL A 1 125 ? 35.541 -12.628 -53.926 1.00 91.38 125 VAL A N 1
ATOM 1017 C CA . VAL A 1 125 ? 36.987 -12.769 -54.191 1.00 91.38 125 VAL A CA 1
ATOM 1018 C C . VAL A 1 125 ? 37.383 -14.243 -54.329 1.00 91.38 125 VAL A C 1
ATOM 1020 O O . VAL A 1 125 ? 38.080 -14.631 -55.268 1.00 91.38 125 VAL A O 1
ATOM 1023 N N . LYS A 1 126 ? 36.875 -15.121 -53.455 1.00 91.69 126 LYS A N 1
ATOM 1024 C CA . LYS A 1 126 ? 37.136 -16.569 -53.529 1.00 91.69 126 LYS A CA 1
ATOM 1025 C C . LYS A 1 126 ? 36.575 -17.212 -54.806 1.00 91.69 126 LYS A C 1
ATOM 1027 O O . LYS A 1 126 ? 37.142 -18.169 -55.332 1.00 91.69 126 LYS A O 1
ATOM 1032 N N . SER A 1 127 ? 35.460 -16.697 -55.324 1.00 88.50 127 SER A N 1
ATOM 1033 C CA . SER A 1 127 ? 34.878 -17.168 -56.585 1.00 88.50 127 SER A CA 1
ATOM 1034 C C . SER A 1 127 ? 35.669 -16.695 -57.811 1.00 88.50 127 SER A C 1
ATOM 1036 O O . SER A 1 127 ? 35.846 -17.467 -58.754 1.00 88.50 127 SER A O 1
ATOM 1038 N N . GLU A 1 128 ? 36.186 -15.464 -57.788 1.00 88.25 128 GLU A N 1
ATOM 1039 C CA . GLU A 1 128 ? 36.987 -14.883 -58.871 1.00 88.25 128 GLU A CA 1
ATOM 1040 C C . GLU A 1 128 ? 38.371 -15.519 -58.958 1.00 88.25 128 GLU A C 1
ATOM 1042 O O . GLU A 1 128 ? 38.782 -15.948 -60.035 1.00 88.25 128 GLU A O 1
ATOM 1047 N N . THR A 1 129 ? 39.048 -15.696 -57.822 1.00 83.94 129 THR A N 1
ATOM 1048 C CA . THR A 1 129 ? 40.336 -16.410 -57.751 1.00 83.94 129 THR A CA 1
ATOM 1049 C C . THR A 1 129 ? 40.216 -17.847 -58.267 1.00 83.94 129 THR A C 1
ATOM 1051 O O . THR A 1 129 ? 41.059 -18.305 -59.038 1.00 83.94 129 THR A O 1
ATOM 1054 N N . LYS A 1 130 ? 39.114 -18.545 -57.953 1.00 85.00 130 LYS A N 1
ATOM 1055 C CA . LYS A 1 130 ? 38.820 -19.882 -58.496 1.00 85.00 130 LYS A CA 1
ATOM 1056 C C . LYS A 1 130 ? 38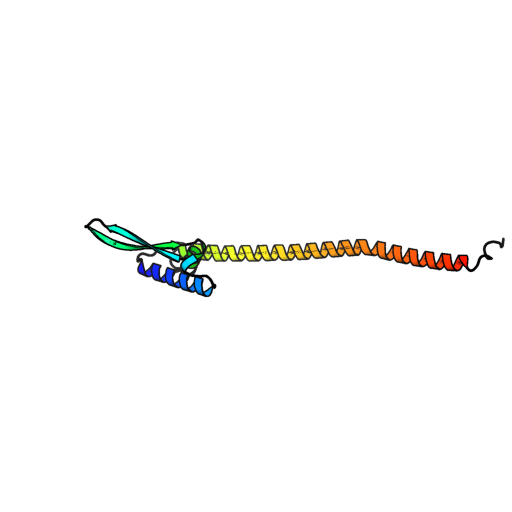.556 -19.881 -60.010 1.00 85.00 130 LYS A C 1
ATOM 1058 O O . LYS A 1 130 ? 38.824 -20.890 -60.659 1.00 85.00 130 LYS A O 1
ATOM 1063 N N . LYS A 1 131 ? 38.019 -18.797 -60.583 1.00 80.50 131 LYS A N 1
ATOM 1064 C CA . LYS A 1 131 ? 37.829 -18.647 -62.040 1.00 80.50 131 LYS A CA 1
ATOM 1065 C C . LYS A 1 131 ? 39.149 -18.343 -62.755 1.00 80.50 131 LYS A C 1
ATOM 1067 O O . LYS A 1 131 ? 39.409 -18.941 -63.793 1.00 80.50 131 LYS A O 1
ATOM 1072 N N . LEU A 1 132 ? 39.981 -17.473 -62.181 1.00 72.44 132 LEU A N 1
ATOM 1073 C CA . LEU A 1 132 ? 41.308 -17.115 -62.700 1.00 72.44 132 LEU A CA 1
ATOM 1074 C C . LEU A 1 132 ? 42.267 -18.312 -62.695 1.00 72.44 132 LEU A C 1
ATOM 1076 O O . LEU A 1 132 ? 42.887 -18.602 -63.713 1.00 72.44 132 LEU A O 1
ATOM 1080 N N . GLY A 1 133 ? 42.309 -19.084 -61.603 1.00 69.75 133 GLY A N 1
ATOM 1081 C CA . GLY A 1 133 ? 43.131 -20.299 -61.517 1.00 69.75 133 GLY A CA 1
ATOM 1082 C C . GLY A 1 133 ? 42.716 -21.420 -62.482 1.00 69.75 133 GLY A C 1
ATOM 1083 O O . GLY A 1 133 ? 43.484 -22.349 -62.706 1.00 69.75 133 GLY A O 1
ATOM 1084 N N . LYS A 1 134 ? 41.518 -21.339 -63.077 1.00 68.31 134 LYS A N 1
ATOM 1085 C CA . LYS A 1 134 ? 41.039 -22.277 -64.104 1.00 68.31 134 LYS A CA 1
ATOM 1086 C C . LYS A 1 134 ? 41.339 -21.826 -65.540 1.00 68.31 134 LYS A C 1
ATOM 1088 O O . LYS A 1 134 ? 41.006 -22.568 -66.457 1.00 68.31 134 LYS A O 1
ATOM 1093 N N . ASN A 1 135 ? 41.924 -20.641 -65.754 1.00 63.44 135 ASN A N 1
ATOM 1094 C CA . ASN A 1 135 ? 42.189 -20.106 -67.094 1.00 63.44 135 ASN A CA 1
ATOM 1095 C C . ASN A 1 135 ? 43.552 -19.369 -67.159 1.00 63.44 135 ASN A C 1
ATOM 1097 O O . ASN A 1 135 ? 43.585 -18.139 -67.215 1.00 63.44 135 ASN A O 1
ATOM 1101 N N . PRO A 1 136 ? 44.682 -20.103 -67.120 1.00 57.28 136 PRO A N 1
ATOM 1102 C CA . PRO A 1 136 ? 46.024 -19.524 -66.982 1.00 57.28 136 PRO A CA 1
ATOM 1103 C C . PRO A 1 136 ? 46.544 -18.756 -68.219 1.00 57.28 136 PRO A C 1
ATOM 1105 O O . PRO A 1 136 ? 47.493 -17.989 -68.097 1.00 57.28 136 PRO A O 1
ATOM 1108 N N . ASP A 1 137 ? 45.909 -18.881 -69.390 1.00 61.75 137 ASP A N 1
ATOM 1109 C CA . ASP A 1 137 ? 46.463 -18.423 -70.682 1.00 61.75 137 ASP A CA 1
ATOM 1110 C C . ASP A 1 137 ? 46.067 -17.003 -71.145 1.00 61.75 137 ASP A C 1
ATOM 1112 O O . ASP A 1 137 ? 46.220 -16.650 -72.315 1.00 61.75 137 ASP A O 1
ATOM 1116 N N . LYS A 1 138 ? 45.570 -16.131 -70.258 1.00 58.75 138 LYS A N 1
ATOM 1117 C CA . LYS A 1 138 ? 45.202 -14.741 -70.626 1.00 58.75 138 LYS A CA 1
ATOM 1118 C C . LYS A 1 138 ? 46.144 -13.646 -70.115 1.00 58.75 138 LYS A C 1
ATOM 1120 O O . LYS A 1 138 ? 45.789 -12.475 -70.198 1.00 58.75 138 LYS A O 1
ATOM 1125 N N . LEU A 1 139 ? 47.339 -13.993 -69.638 1.00 57.28 139 LEU A N 1
ATOM 1126 C CA . LEU A 1 139 ? 48.328 -13.019 -69.146 1.00 57.28 139 LEU A CA 1
ATOM 1127 C C . LEU A 1 139 ? 49.509 -12.770 -70.092 1.00 57.28 139 LEU A C 1
ATOM 1129 O O . LEU A 1 139 ? 50.445 -12.074 -69.720 1.00 57.28 139 LEU A O 1
ATOM 1133 N N . ASN A 1 140 ? 49.466 -13.287 -71.323 1.00 53.44 140 ASN A N 1
ATOM 1134 C CA . ASN A 1 140 ? 50.546 -13.068 -72.282 1.00 53.44 140 ASN A CA 1
ATOM 1135 C C . ASN A 1 140 ? 50.021 -12.775 -73.695 1.00 53.44 140 ASN A C 1
ATOM 1137 O O . ASN A 1 140 ? 50.182 -13.577 -74.611 1.00 53.44 140 ASN A O 1
ATOM 1141 N N . LYS A 1 141 ? 49.360 -11.626 -73.879 1.00 52.84 141 LYS A N 1
ATOM 1142 C CA . LYS A 1 141 ? 49.222 -10.995 -75.201 1.00 52.84 141 LYS A CA 1
ATOM 1143 C C . LYS A 1 141 ? 49.318 -9.469 -75.094 1.00 52.84 141 LYS A C 1
ATOM 1145 O O . LYS A 1 141 ? 48.308 -8.820 -74.847 1.00 52.84 141 LYS A O 1
ATOM 1150 N N . ARG A 1 142 ? 50.523 -9.007 -75.453 1.00 44.31 142 ARG A N 1
ATOM 1151 C CA . ARG A 1 142 ? 50.974 -7.665 -75.869 1.00 44.31 142 ARG A CA 1
ATOM 1152 C C . ARG A 1 142 ? 51.167 -6.614 -74.788 1.00 44.31 142 ARG A C 1
ATOM 1154 O O . ARG A 1 142 ? 50.178 -6.235 -74.137 1.00 44.31 142 ARG A O 1
#

Secondary structure (DSSP, 8-state):
---SSHHHHHHHHHHHHHHHHHTT--HHHHEEEEEEEEE-TTS-EEEEEEEEE-HHHHHHHHHHS-TTSHHHHHHHHHHHHHHHHHHHHHHHHHHHHHHHHHHHHHHHHHHHHHHHHHHHHHHHHHHHHHHHTT-GGGS---

Sequence (142 aa):
MGYTKWDNFVKVINKAKTSCEAGGNEISDHFADVGKMVKIGSGTKREINDIILTRYACYLIAQNGDPRKEEIAFAQNYFAIQTRKFELIEKRIKDWERLKARQKLTLSEKELSPEEDIKNLERRVKSETKKLGKNPDKLNKR